Protein AF-A0A848NV27-F1 (afdb_monomer_lite)

pLDDT: mean 81.57, std 11.34, range [54.97, 93.75]

Secondary structure (DSSP, 8-state):
-HHHHHHHTT--S-EEEEEETTEEEEEETTSHHHHHHHHHHHHHGGGEEEEEEE-TT--HHHHHHHHHHHT-

Structure (mmCIF, N/CA/C/O backbone):
data_AF-A0A848NV27-F1
#
_entry.id   AF-A0A848NV27-F1
#
loop_
_atom_site.group_PDB
_atom_site.id
_atom_site.type_symbol
_atom_site.label_atom_id
_atom_site.label_alt_id
_atom_site.label_comp_id
_atom_site.label_asym_id
_atom_site.label_entity_id
_atom_site.label_seq_id
_atom_site.pdbx_PDB_ins_code
_atom_site.Cartn_x
_atom_site.Cartn_y
_atom_site.Cartn_z
_atom_site.occupancy
_atom_site.B_iso_or_equiv
_atom_site.auth_seq_id
_atom_site.auth_comp_id
_atom_site.auth_asym_id
_atom_site.auth_atom_id
_atom_site.pdbx_PDB_model_num
ATOM 1 N N . MET A 1 1 ? -10.628 -0.647 -7.051 1.00 55.34 1 MET A N 1
ATOM 2 C CA . MET A 1 1 ? -9.937 -1.828 -7.620 1.00 55.34 1 MET A CA 1
ATOM 3 C C . MET A 1 1 ? -9.269 -1.541 -8.971 1.00 55.34 1 MET A C 1
ATOM 5 O O . MET A 1 1 ? -8.048 -1.484 -8.992 1.00 55.34 1 MET A O 1
ATOM 9 N N . ALA A 1 2 ? -9.997 -1.219 -10.052 1.00 56.12 2 ALA A N 1
ATOM 10 C CA . ALA A 1 2 ? -9.429 -1.072 -11.414 1.00 56.12 2 ALA A CA 1
ATOM 11 C C . ALA A 1 2 ? -8.212 -0.116 -11.573 1.00 56.12 2 ALA A C 1
ATOM 13 O O . ALA A 1 2 ? -7.366 -0.303 -12.444 1.00 56.12 2 ALA A O 1
ATOM 14 N N . ARG A 1 3 ? -8.081 0.915 -10.720 1.00 60.44 3 ARG A N 1
ATOM 15 C CA . ARG 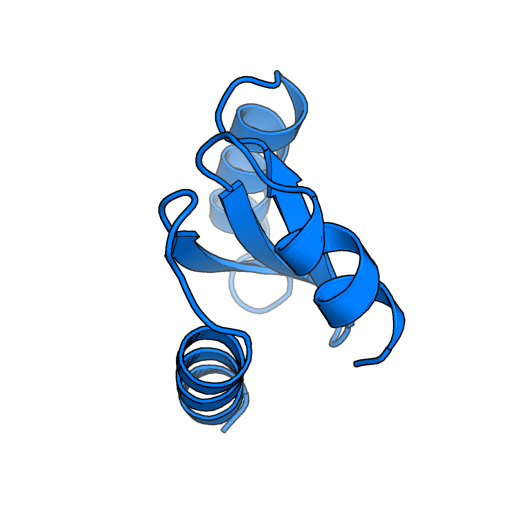A 1 3 ? -6.927 1.842 -10.719 1.00 60.44 3 ARG A CA 1
ATOM 16 C C . ARG A 1 3 ? -5.642 1.258 -10.118 1.00 60.44 3 ARG A C 1
ATOM 18 O O . ARG A 1 3 ? -4.564 1.735 -10.465 1.00 60.44 3 ARG A O 1
ATOM 25 N N . ILE A 1 4 ? -5.749 0.290 -9.207 1.00 63.47 4 ILE A N 1
ATOM 26 C CA . ILE A 1 4 ? -4.595 -0.355 -8.559 1.00 63.47 4 ILE A CA 1
ATOM 27 C C . ILE A 1 4 ? -4.021 -1.412 -9.508 1.00 63.47 4 ILE A C 1
ATOM 29 O O . ILE A 1 4 ? -2.829 -1.379 -9.793 1.00 63.47 4 ILE A O 1
ATOM 33 N N . GLU A 1 5 ? -4.882 -2.231 -10.115 1.00 61.06 5 GLU A N 1
ATOM 34 C CA . GLU A 1 5 ? -4.522 -3.232 -11.134 1.00 61.06 5 GLU A CA 1
ATOM 35 C C . GLU A 1 5 ? -3.728 -2.639 -12.306 1.00 61.06 5 GLU A C 1
ATOM 37 O O . GLU A 1 5 ? -2.637 -3.108 -12.631 1.00 61.06 5 GLU A O 1
ATOM 42 N N . ALA A 1 6 ? -4.213 -1.539 -12.893 1.00 59.94 6 ALA A N 1
ATOM 43 C CA . ALA A 1 6 ? -3.535 -0.878 -14.011 1.00 59.94 6 ALA A CA 1
ATOM 44 C C . ALA A 1 6 ? -2.156 -0.291 -13.640 1.00 59.94 6 ALA A C 1
ATOM 46 O O . ALA A 1 6 ? -1.310 -0.081 -14.514 1.00 59.94 6 ALA A O 1
ATOM 47 N N . ARG A 1 7 ? -1.926 0.005 -12.353 1.00 60.03 7 ARG A N 1
ATOM 48 C CA . ARG A 1 7 ? -0.659 0.556 -11.845 1.00 60.03 7 ARG A CA 1
ATOM 49 C C . ARG A 1 7 ? 0.316 -0.540 -11.420 1.00 60.03 7 ARG A C 1
ATOM 51 O O . ARG A 1 7 ? 1.512 -0.351 -11.618 1.00 60.03 7 ARG A O 1
ATOM 58 N N . LEU A 1 8 ? -0.187 -1.672 -10.928 1.00 59.78 8 LEU A N 1
ATOM 59 C CA . LEU A 1 8 ? 0.597 -2.864 -10.595 1.00 59.78 8 LEU A CA 1
ATOM 60 C C . LEU A 1 8 ? 1.278 -3.463 -11.825 1.00 59.78 8 LEU A C 1
ATOM 62 O O . LEU A 1 8 ? 2.485 -3.668 -11.809 1.00 59.78 8 LEU A O 1
ATOM 66 N N . TYR A 1 9 ? 0.552 -3.618 -12.937 1.00 54.97 9 TYR A N 1
ATOM 67 C CA . TYR A 1 9 ? 1.096 -4.219 -14.167 1.00 54.97 9 TYR A CA 1
ATOM 68 C C . TYR A 1 9 ? 2.278 -3.435 -14.784 1.00 54.97 9 TYR A C 1
ATOM 70 O O . TYR A 1 9 ? 2.989 -3.930 -15.656 1.00 54.97 9 TYR A O 1
ATOM 78 N N . ARG A 1 10 ? 2.502 -2.186 -14.351 1.00 58.06 10 ARG A N 1
ATOM 79 C CA . ARG A 1 10 ? 3.606 -1.325 -14.809 1.00 58.06 10 ARG A CA 1
ATOM 80 C C . ARG A 1 10 ? 4.681 -1.090 -13.748 1.00 58.06 10 ARG A C 1
ATOM 82 O O . ARG A 1 10 ? 5.673 -0.425 -14.052 1.00 58.06 10 ARG A O 1
ATOM 89 N N . ALA A 1 11 ? 4.495 -1.578 -12.524 1.00 58.72 11 ALA A N 1
ATOM 90 C CA . ALA A 1 11 ? 5.435 -1.352 -11.439 1.00 58.72 11 ALA A CA 1
ATOM 91 C C . ALA A 1 11 ? 6.691 -2.207 -11.660 1.00 58.72 11 ALA A C 1
ATOM 93 O O . ALA A 1 11 ? 6.713 -3.395 -11.379 1.00 58.72 11 ALA A O 1
ATOM 94 N N . ARG A 1 12 ? 7.759 -1.594 -12.183 1.00 69.12 12 ARG A N 1
ATOM 95 C CA . ARG A 1 12 ? 9.108 -2.194 -12.251 1.00 69.12 12 ARG A CA 1
ATOM 96 C C . ARG A 1 12 ? 9.948 -1.878 -11.009 1.00 69.12 12 ARG A C 1
ATOM 98 O O . ARG A 1 12 ? 11.159 -2.063 -11.013 1.00 69.12 12 ARG A O 1
ATOM 105 N N . GLU A 1 13 ? 9.315 -1.334 -9.978 1.00 77.31 13 GLU A N 1
ATOM 106 C CA . GLU A 1 13 ? 9.946 -0.854 -8.754 1.00 77.31 13 GLU A CA 1
ATOM 107 C C . GLU A 1 13 ? 9.027 -1.124 -7.550 1.00 77.31 13 GLU A C 1
ATOM 109 O O . GLU A 1 13 ? 7.806 -1.169 -7.737 1.00 77.31 13 GLU A O 1
ATOM 114 N N . PRO A 1 14 ? 9.582 -1.287 -6.332 1.00 87.00 14 PRO A N 1
ATOM 115 C CA . PRO A 1 14 ? 8.782 -1.539 -5.139 1.00 87.00 14 PRO A CA 1
ATOM 116 C C . 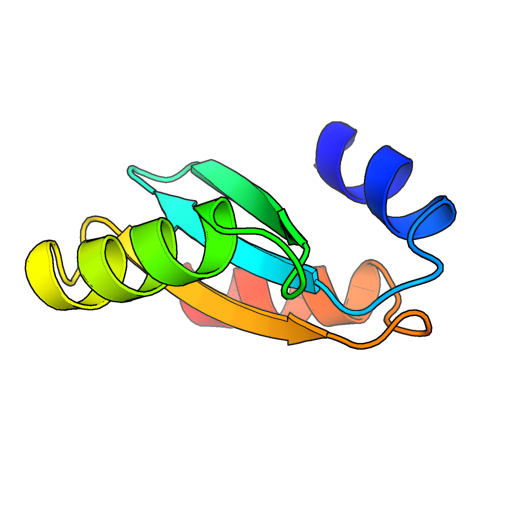PRO A 1 14 ? 7.785 -0.413 -4.835 1.00 87.00 14 PRO A C 1
ATOM 118 O O . PRO A 1 14 ? 8.046 0.780 -5.048 1.00 87.00 14 PRO A O 1
ATOM 121 N N . PHE A 1 15 ? 6.636 -0.786 -4.285 1.00 88.69 15 PHE A N 1
ATOM 122 C CA . PHE A 1 15 ? 5.556 0.132 -3.949 1.00 88.69 15 PHE A CA 1
ATOM 123 C C . PHE A 1 15 ? 4.908 -0.235 -2.617 1.00 88.69 15 PHE A C 1
ATOM 125 O O . PHE A 1 15 ? 4.913 -1.377 -2.184 1.00 88.69 15 PHE A O 1
ATOM 132 N N . ALA A 1 16 ? 4.328 0.760 -1.967 1.00 91.44 16 ALA A N 1
ATOM 133 C CA . ALA A 1 16 ? 3.543 0.617 -0.760 1.00 91.44 16 ALA A CA 1
ATOM 134 C C . ALA A 1 16 ? 2.067 0.868 -1.063 1.00 91.44 16 ALA A C 1
ATOM 136 O O . ALA A 1 16 ? 1.724 1.731 -1.884 1.00 91.44 16 ALA A O 1
ATOM 137 N N . VAL A 1 17 ? 1.203 0.130 -0.377 1.00 91.38 17 VAL A N 1
ATOM 138 C CA . VAL A 1 17 ? -0.243 0.339 -0.395 1.00 91.38 17 VAL A CA 1
ATOM 139 C C . VAL A 1 17 ? -0.655 0.975 0.922 1.00 91.38 17 VAL A C 1
ATOM 141 O O . VAL A 1 17 ? -0.292 0.509 2.002 1.00 91.38 17 VAL A O 1
ATOM 144 N N . PHE A 1 18 ? -1.419 2.052 0.814 1.00 91.38 18 PHE A N 1
ATOM 145 C CA . PHE A 1 18 ? -1.988 2.772 1.942 1.00 91.38 18 PHE A CA 1
ATOM 146 C C . PHE A 1 18 ? -3.506 2.775 1.827 1.00 91.38 18 PHE A C 1
ATOM 148 O O . PHE A 1 18 ? -4.043 2.843 0.719 1.00 91.38 18 PHE A 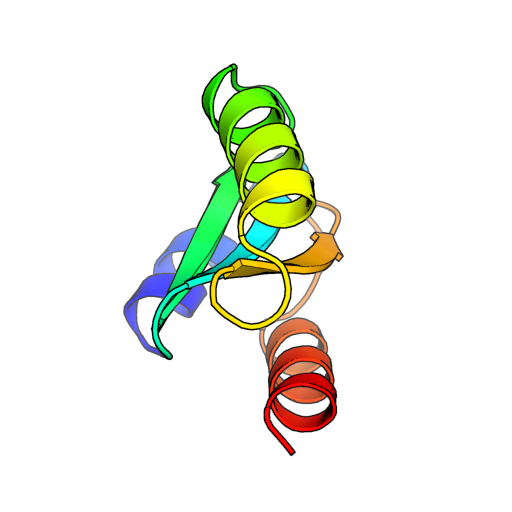O 1
ATOM 155 N N . VAL A 1 19 ? -4.178 2.764 2.973 1.00 89.69 19 VAL A N 1
ATOM 156 C CA . VAL A 1 19 ? -5.609 3.046 3.091 1.00 89.69 19 VAL A CA 1
ATOM 157 C C . VAL A 1 19 ? -5.763 4.376 3.808 1.00 89.69 19 VAL A C 1
ATOM 159 O O . VAL A 1 19 ? -5.168 4.600 4.864 1.00 89.69 19 VAL A O 1
ATOM 162 N N . ARG A 1 20 ? -6.564 5.268 3.232 1.00 88.25 20 ARG A N 1
ATOM 163 C CA . ARG A 1 20 ? -6.901 6.564 3.817 1.00 88.25 20 ARG A CA 1
ATOM 164 C C . ARG A 1 20 ? -8.385 6.816 3.667 1.00 88.25 20 ARG A C 1
ATOM 166 O O . ARG A 1 20 ? -8.891 6.776 2.554 1.00 88.25 20 ARG A O 1
ATOM 173 N N . ASP A 1 21 ? -9.046 7.124 4.780 1.00 84.81 21 ASP A N 1
ATOM 174 C CA . ASP A 1 21 ? -10.481 7.439 4.807 1.00 84.81 21 ASP A CA 1
ATOM 175 C C . ASP A 1 21 ? -11.342 6.387 4.044 1.00 84.81 21 ASP A C 1
ATOM 177 O O . ASP A 1 21 ? -12.374 6.717 3.472 1.00 84.81 21 ASP A O 1
ATOM 181 N N . GLY A 1 22 ? -10.909 5.114 4.027 1.00 83.00 22 GLY A N 1
ATOM 182 C CA . GLY 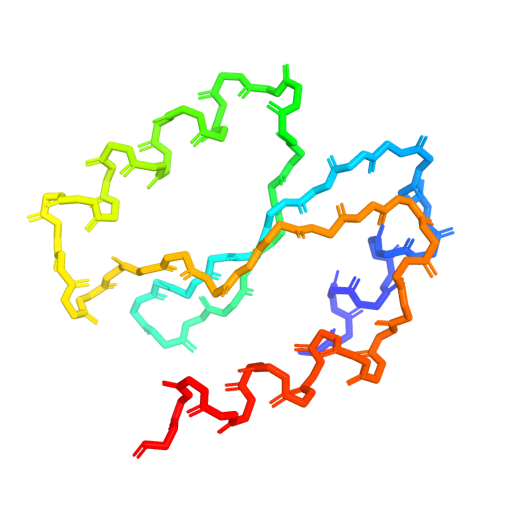A 1 22 ? -11.572 4.000 3.326 1.00 83.00 22 GLY A CA 1
ATOM 183 C C . GLY A 1 22 ? -11.100 3.737 1.889 1.00 83.00 22 GLY A C 1
ATOM 184 O O . GLY A 1 22 ? -11.437 2.702 1.318 1.00 83.00 22 GLY A O 1
ATOM 185 N N . ASP A 1 23 ? -10.273 4.614 1.316 1.00 85.94 23 ASP A N 1
ATOM 186 C CA . ASP A 1 23 ? -9.746 4.470 -0.039 1.00 85.94 23 ASP A CA 1
ATOM 187 C C . ASP A 1 23 ? -8.320 3.910 -0.048 1.00 85.94 23 ASP A C 1
ATOM 189 O O . ASP A 1 23 ? -7.410 4.447 0.590 1.00 85.94 23 ASP A O 1
ATOM 193 N N . ALA A 1 24 ? -8.105 2.858 -0.841 1.00 87.06 24 ALA A N 1
ATOM 194 C CA . ALA A 1 24 ? -6.787 2.274 -1.067 1.00 87.06 24 ALA A CA 1
ATOM 195 C C . ALA A 1 24 ? -6.052 2.957 -2.233 1.00 87.06 24 ALA A C 1
ATOM 197 O O . ALA A 1 24 ? -6.611 3.169 -3.316 1.00 87.06 24 ALA A O 1
ATOM 198 N N . PHE A 1 25 ? -4.766 3.256 -2.049 1.00 87.38 25 PHE A N 1
ATOM 199 C CA . PHE A 1 25 ? -3.917 3.842 -3.084 1.00 87.38 25 PHE A CA 1
ATOM 200 C C . PHE A 1 25 ? -2.468 3.347 -3.011 1.00 87.38 25 PHE A C 1
ATOM 202 O O . PHE A 1 25 ? -1.977 2.915 -1.973 1.00 87.38 25 PHE A O 1
ATOM 209 N N . LEU A 1 26 ? -1.781 3.427 -4.155 1.00 88.62 26 LEU A N 1
ATOM 210 C CA . LEU A 1 26 ? -0.419 2.929 -4.347 1.00 88.62 26 LEU A CA 1
ATOM 211 C C . LEU A 1 26 ? 0.584 4.081 -4.437 1.00 88.62 26 LEU A C 1
ATOM 213 O O . LEU A 1 26 ? 0.409 5.021 -5.229 1.00 88.62 26 LEU A O 1
ATOM 217 N N . VAL A 1 27 ? 1.676 3.959 -3.685 1.00 89.25 27 VAL A N 1
ATOM 218 C CA . VAL A 1 27 ? 2.782 4.918 -3.639 1.00 89.25 27 VAL A CA 1
ATOM 219 C C . VAL A 1 27 ? 4.101 4.194 -3.871 1.00 89.25 27 VAL A C 1
ATOM 221 O O . VAL A 1 27 ? 4.391 3.195 -3.234 1.00 89.25 27 VAL A O 1
ATOM 224 N N . ARG A 1 28 ? 4.941 4.710 -4.764 1.00 89.38 28 ARG A N 1
ATOM 225 C CA . ARG A 1 28 ? 6.280 4.151 -4.992 1.00 89.38 28 ARG A CA 1
ATOM 226 C C . ARG A 1 28 ? 7.203 4.456 -3.820 1.00 89.38 28 ARG A C 1
ATOM 228 O O . ARG A 1 28 ? 7.282 5.618 -3.409 1.00 89.38 28 ARG A O 1
ATOM 235 N N . THR A 1 29 ? 7.942 3.459 -3.341 1.00 88.81 29 THR A N 1
ATOM 236 C CA . THR A 1 29 ? 8.804 3.604 -2.153 1.00 88.81 29 THR A CA 1
ATOM 237 C C . THR A 1 29 ? 9.988 4.544 -2.385 1.00 88.81 29 THR A C 1
ATOM 239 O O . THR A 1 29 ? 10.449 5.196 -1.454 1.00 88.81 29 THR A O 1
ATOM 242 N N . SER A 1 30 ? 10.424 4.693 -3.639 1.00 87.62 30 SER A N 1
ATOM 243 C CA . SER A 1 30 ? 11.505 5.590 -4.070 1.00 87.62 30 SER A CA 1
ATOM 244 C C . SER A 1 30 ? 11.160 7.085 -3.983 1.00 87.62 30 SER A C 1
ATOM 246 O O . SER A 1 30 ? 12.022 7.943 -4.176 1.00 87.62 30 SER A O 1
ATOM 248 N N . THR A 1 31 ? 9.899 7.436 -3.715 1.00 88.62 31 THR A N 1
ATOM 249 C CA . THR A 1 31 ? 9.418 8.820 -3.797 1.00 88.62 31 THR A CA 1
ATOM 250 C C . THR A 1 31 ? 9.303 9.489 -2.430 1.00 88.62 31 THR A C 1
ATOM 252 O O . THR A 1 31 ? 8.958 8.859 -1.436 1.00 88.62 31 THR A O 1
ATOM 255 N N . LYS A 1 32 ? 9.462 10.821 -2.383 1.00 91.94 32 LYS A N 1
ATOM 256 C CA . LYS A 1 32 ? 9.164 11.619 -1.172 1.00 91.94 32 LYS A CA 1
ATOM 257 C C . LYS A 1 32 ? 7.719 11.448 -0.683 1.00 91.94 32 LYS A C 1
ATOM 259 O O . LYS A 1 32 ? 7.445 11.634 0.498 1.00 91.94 32 LYS A O 1
ATOM 264 N N . MET A 1 33 ? 6.803 11.082 -1.582 1.00 91.81 33 MET A N 1
ATOM 265 C CA . MET A 1 33 ? 5.417 10.781 -1.232 1.00 91.81 33 MET A CA 1
ATOM 266 C C . MET A 1 33 ? 5.328 9.594 -0.267 1.00 91.81 33 MET A C 1
ATOM 268 O O . MET A 1 33 ? 4.547 9.665 0.672 1.00 91.81 33 MET A O 1
ATOM 272 N N . PHE A 1 34 ? 6.160 8.560 -0.424 1.00 92.06 34 PHE A N 1
ATOM 273 C CA . PHE A 1 34 ? 6.186 7.425 0.502 1.00 92.06 34 PHE A CA 1
ATOM 274 C C . PHE A 1 34 ? 6.536 7.864 1.928 1.00 92.06 34 PHE A C 1
ATOM 276 O O . PHE A 1 34 ? 5.787 7.581 2.857 1.00 92.06 34 PHE A O 1
ATOM 283 N N . ALA A 1 35 ? 7.607 8.643 2.096 1.00 92.62 35 ALA A N 1
ATOM 284 C CA . ALA A 1 35 ? 8.000 9.161 3.408 1.00 92.62 35 ALA A CA 1
ATOM 285 C C . ALA A 1 35 ? 6.896 10.020 4.056 1.00 92.62 35 ALA A C 1
ATOM 287 O O . ALA A 1 35 ? 6.630 9.897 5.254 1.00 92.62 35 ALA A O 1
ATOM 288 N N . ASN A 1 36 ? 6.219 10.856 3.261 1.00 93.75 36 ASN A N 1
ATOM 289 C CA . ASN A 1 36 ? 5.110 11.680 3.739 1.00 93.75 36 ASN A CA 1
ATOM 290 C C . ASN A 1 36 ? 3.920 10.836 4.206 1.00 93.75 36 ASN A C 1
ATOM 292 O O . ASN A 1 36 ? 3.323 11.151 5.234 1.00 93.75 36 ASN A O 1
ATOM 296 N N . GLU A 1 37 ? 3.582 9.776 3.474 1.00 91.81 37 GLU A N 1
ATOM 297 C CA . GLU A 1 37 ? 2.461 8.904 3.821 1.00 91.81 37 GLU A CA 1
ATOM 298 C C . GLU A 1 37 ? 2.785 7.988 5.006 1.00 91.81 37 GLU A C 1
ATOM 300 O O . GLU A 1 37 ? 1.927 7.798 5.861 1.00 91.81 37 GLU A O 1
ATOM 305 N N . CYS A 1 38 ? 4.035 7.547 5.175 1.00 91.12 38 CYS A N 1
ATOM 306 C CA . CYS A 1 38 ? 4.476 6.889 6.411 1.00 91.12 38 CYS A CA 1
ATOM 307 C C . CYS A 1 38 ? 4.329 7.814 7.629 1.00 91.12 38 CYS A C 1
ATOM 309 O O . CYS A 1 38 ? 3.756 7.427 8.649 1.00 91.12 38 CYS A O 1
ATOM 311 N N . ALA A 1 39 ? 4.794 9.064 7.520 1.00 91.19 39 ALA A N 1
ATOM 312 C CA . ALA A 1 39 ? 4.645 10.049 8.591 1.00 91.19 39 ALA A CA 1
ATOM 313 C C . ALA A 1 39 ? 3.170 10.383 8.866 1.00 91.19 39 ALA A C 1
ATOM 315 O O . ALA A 1 39 ? 2.782 10.610 10.013 1.00 91.19 39 ALA A O 1
ATOM 316 N N . ARG A 1 40 ? 2.333 10.414 7.823 1.00 88.94 40 ARG A N 1
ATOM 317 C CA . ARG A 1 40 ? 0.887 10.616 7.945 1.00 88.94 40 ARG A CA 1
ATOM 318 C C . ARG A 1 40 ? 0.223 9.440 8.650 1.00 88.94 40 ARG A C 1
ATOM 320 O O . ARG A 1 40 ? -0.552 9.683 9.571 1.00 88.94 40 ARG A O 1
ATOM 327 N N . ALA A 1 41 ? 0.543 8.211 8.257 1.00 88.25 41 ALA A N 1
ATOM 328 C CA . ALA A 1 41 ? -0.011 7.005 8.856 1.00 88.25 41 ALA A CA 1
ATOM 329 C C . ALA A 1 41 ? 0.304 6.933 10.357 1.00 88.25 41 ALA A C 1
ATOM 331 O O . ALA A 1 41 ? -0.587 6.721 11.176 1.00 88.25 41 ALA A O 1
ATOM 33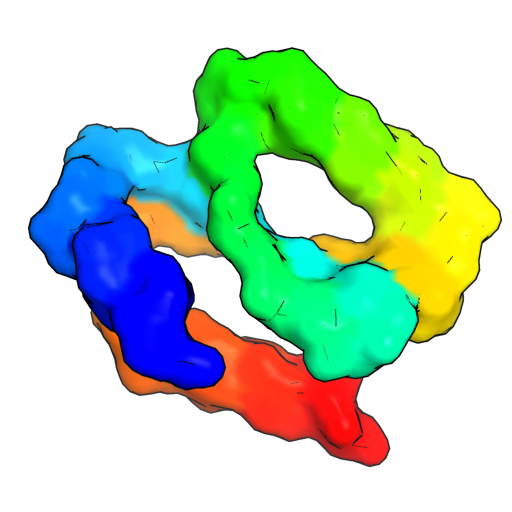2 N N . ALA A 1 42 ? 1.544 7.259 10.735 1.00 87.06 42 ALA A N 1
ATOM 333 C CA . ALA A 1 42 ? 1.950 7.344 12.136 1.00 87.06 42 ALA A CA 1
ATOM 334 C C . ALA A 1 42 ? 1.181 8.414 12.941 1.00 87.06 42 ALA A C 1
ATOM 336 O O . ALA A 1 42 ? 0.986 8.255 14.141 1.00 87.06 42 ALA A O 1
ATOM 337 N N . ARG A 1 43 ? 0.744 9.510 12.302 1.00 89.06 43 ARG A N 1
ATOM 338 C CA . ARG A 1 43 ? 0.021 10.614 12.965 1.00 89.06 43 ARG A CA 1
ATOM 339 C C . ARG A 1 43 ? -1.488 10.410 13.040 1.00 89.06 43 ARG A C 1
ATOM 341 O O . ARG A 1 43 ? -2.103 10.844 14.006 1.00 89.06 43 ARG A O 1
ATOM 348 N N . LEU A 1 44 ? -2.091 9.849 11.993 1.00 84.50 44 LEU A N 1
ATOM 349 C CA . LEU A 1 44 ? -3.548 9.769 11.842 1.00 84.50 44 LEU A CA 1
ATOM 350 C C . LEU A 1 44 ? -4.133 8.424 12.290 1.00 84.50 44 LEU A C 1
ATOM 352 O O . LEU A 1 44 ? -5.357 8.311 12.386 1.00 84.50 44 LEU A O 1
ATOM 356 N N . GLY A 1 45 ? -3.288 7.430 12.580 1.00 77.94 45 GLY A N 1
ATOM 357 C CA . GLY A 1 45 ? -3.700 6.153 13.158 1.00 77.94 45 GLY A CA 1
ATOM 358 C C . GLY A 1 45 ? -4.762 5.452 12.311 1.00 77.94 45 GLY A C 1
ATOM 359 O O . GLY A 1 45 ? -4.571 5.210 11.126 1.00 77.94 45 GLY A O 1
ATOM 360 N N . THR A 1 46 ? -5.924 5.164 12.894 1.00 76.44 46 THR A N 1
ATOM 361 C CA . THR A 1 46 ? -7.007 4.420 12.223 1.00 76.44 46 THR A CA 1
ATOM 362 C C . THR A 1 46 ? -7.546 5.092 10.956 1.00 76.44 46 THR A C 1
ATOM 364 O O . THR A 1 46 ? -8.116 4.415 10.106 1.00 76.44 46 THR A O 1
ATOM 367 N N . ARG A 1 47 ? -7.339 6.405 10.776 1.00 81.38 47 ARG A N 1
ATOM 368 C CA . ARG A 1 47 ? -7.792 7.142 9.581 1.00 81.38 47 ARG A CA 1
ATOM 369 C C . ARG A 1 47 ? -6.849 7.018 8.384 1.00 81.38 47 ARG A C 1
ATOM 371 O O . ARG A 1 47 ? -7.234 7.360 7.265 1.00 81.38 47 ARG A O 1
ATOM 378 N N . SER A 1 48 ? -5.612 6.586 8.614 1.00 86.50 48 SER A N 1
ATOM 379 C CA . SER A 1 48 ? -4.608 6.409 7.571 1.00 86.50 48 SER A CA 1
ATOM 380 C C . SER A 1 48 ? -3.595 5.367 8.020 1.00 86.50 48 SER A C 1
ATOM 382 O O . SER A 1 48 ? -2.865 5.607 8.974 1.00 86.50 48 SER A O 1
ATOM 384 N N . HIS A 1 49 ? -3.484 4.251 7.313 1.00 89.31 49 HIS A N 1
ATOM 385 C CA . HIS A 1 49 ? -2.499 3.224 7.643 1.00 89.31 49 HIS A CA 1
ATOM 386 C C . HIS A 1 49 ? -1.853 2.640 6.389 1.00 89.31 49 HIS A C 1
ATOM 388 O O . HIS A 1 49 ? -2.396 2.709 5.285 1.00 89.31 49 HIS A O 1
ATOM 394 N N . MET A 1 50 ? -0.647 2.108 6.568 1.00 91.31 50 MET A N 1
ATOM 395 C CA . MET A 1 50 ? 0.051 1.345 5.542 1.00 91.31 50 MET A CA 1
ATOM 396 C C . MET A 1 50 ? -0.384 -0.111 5.659 1.00 91.31 50 MET A C 1
ATOM 398 O O . MET A 1 50 ? -0.313 -0.676 6.746 1.00 91.31 50 MET A O 1
ATOM 402 N N . VAL A 1 51 ? -0.822 -0.688 4.547 1.00 90.38 51 VAL A N 1
ATOM 403 C CA . VAL A 1 51 ? -1.220 -2.098 4.462 1.00 90.38 51 VAL A CA 1
ATOM 404 C C . VAL A 1 51 ? 0.024 -2.963 4.305 1.00 90.38 51 VAL A C 1
ATOM 406 O O . VAL A 1 51 ? 0.249 -3.889 5.072 1.00 90.38 51 VAL A O 1
ATOM 409 N N . GLY A 1 52 ? 0.887 -2.600 3.355 1.00 90.25 52 GLY A N 1
ATOM 410 C CA . GLY A 1 52 ? 2.085 -3.370 3.057 1.00 90.25 52 GLY A CA 1
ATOM 411 C C . GLY A 1 52 ? 3.005 -2.684 2.058 1.00 90.25 52 GLY A C 1
ATOM 412 O O . GLY A 1 52 ? 2.628 -1.712 1.392 1.00 90.25 52 GLY A O 1
ATOM 413 N N . VAL A 1 53 ? 4.228 -3.206 1.973 1.00 91.12 53 VAL A N 1
ATOM 414 C CA . VAL A 1 53 ? 5.216 -2.868 0.947 1.00 91.12 53 VAL A CA 1
ATOM 415 C C . VAL A 1 53 ? 5.461 -4.112 0.114 1.00 91.12 53 VAL A C 1
ATOM 417 O O . VAL A 1 53 ? 5.747 -5.179 0.647 1.00 91.12 53 VAL A O 1
ATOM 420 N N . TYR A 1 54 ? 5.376 -3.942 -1.193 1.00 89.25 54 TYR A N 1
ATOM 421 C CA . TYR A 1 54 ? 5.418 -4.999 -2.177 1.00 89.25 54 TYR A CA 1
ATOM 422 C C . TYR A 1 54 ? 6.548 -4.720 -3.160 1.00 89.25 54 TYR A C 1
ATOM 424 O O . TYR A 1 54 ? 6.844 -3.567 -3.497 1.00 89.25 54 TYR A O 1
ATOM 432 N N . ASP A 1 55 ? 7.196 -5.781 -3.616 1.00 85.38 55 ASP A N 1
ATOM 433 C CA . ASP A 1 55 ? 8.163 -5.683 -4.696 1.00 85.38 55 ASP A CA 1
ATOM 434 C C . ASP A 1 55 ? 7.465 -5.580 -6.065 1.00 85.38 55 ASP A C 1
ATOM 436 O O . ASP A 1 55 ? 6.240 -5.555 -6.184 1.00 85.38 55 ASP A O 1
ATOM 440 N N . ALA A 1 56 ? 8.268 -5.497 -7.124 1.00 76.88 56 ALA A N 1
ATOM 441 C CA . ALA A 1 56 ? 7.774 -5.396 -8.495 1.00 76.88 56 ALA A CA 1
ATOM 442 C C . ALA A 1 56 ? 7.093 -6.684 -9.015 1.00 76.88 56 ALA A C 1
ATOM 444 O O . ALA A 1 56 ? 6.537 -6.671 -10.111 1.00 76.88 56 ALA A O 1
ATOM 445 N N . GLN A 1 57 ? 7.177 -7.798 -8.282 1.00 80.00 57 GLN A N 1
ATOM 446 C CA . GLN A 1 57 ? 6.626 -9.100 -8.670 1.00 80.00 57 GLN A CA 1
ATOM 447 C C . GLN A 1 57 ? 5.291 -9.407 -7.983 1.00 80.00 57 GLN A C 1
ATOM 449 O O . GLN A 1 57 ? 4.637 -10.386 -8.343 1.00 80.00 57 GLN A O 1
ATOM 454 N N . ALA A 1 58 ? 4.863 -8.579 -7.027 1.00 82.69 58 ALA A N 1
ATOM 455 C CA . ALA A 1 58 ? 3.609 -8.779 -6.321 1.00 82.69 58 ALA A CA 1
ATOM 456 C C . ALA A 1 58 ? 2.398 -8.782 -7.266 1.00 82.69 58 ALA A C 1
ATOM 458 O O . ALA A 1 58 ? 2.205 -7.885 -8.094 1.00 82.69 58 ALA A O 1
ATOM 459 N N . THR A 1 59 ? 1.556 -9.803 -7.110 1.00 82.00 59 THR A N 1
ATOM 460 C CA . THR A 1 59 ? 0.314 -9.948 -7.869 1.00 82.00 59 THR A CA 1
ATOM 461 C C . THR A 1 59 ? -0.806 -9.123 -7.238 1.00 82.00 59 THR A C 1
ATOM 463 O O . THR A 1 59 ? -0.765 -8.778 -6.055 1.00 82.00 59 THR A O 1
ATOM 466 N N . ILE A 1 60 ? -1.840 -8.813 -8.028 1.00 80.69 60 ILE A N 1
ATOM 467 C CA . ILE A 1 60 ? -3.035 -8.143 -7.500 1.00 80.69 60 ILE A CA 1
ATOM 468 C C . ILE A 1 60 ? -3.710 -8.973 -6.405 1.00 80.69 60 ILE A C 1
ATOM 470 O O . ILE A 1 60 ? -4.209 -8.390 -5.450 1.00 80.69 60 ILE A O 1
ATOM 474 N N . ASP A 1 61 ? -3.696 -10.302 -6.517 1.00 84.50 61 ASP A N 1
ATOM 475 C CA . ASP A 1 61 ? -4.360 -11.186 -5.558 1.00 84.50 61 ASP A CA 1
ATOM 476 C C . ASP A 1 61 ? -3.720 -11.079 -4.170 1.00 84.50 61 ASP A C 1
ATOM 478 O O . ASP A 1 61 ? -4.428 -10.854 -3.198 1.00 84.50 61 ASP A O 1
ATOM 482 N N . VAL A 1 62 ? -2.383 -11.069 -4.090 1.00 85.06 62 VAL A N 1
ATOM 483 C CA . VAL A 1 62 ? -1.660 -10.864 -2.820 1.00 85.06 62 VAL A CA 1
ATOM 484 C C . VAL A 1 62 ? -2.019 -9.516 -2.189 1.00 85.06 62 VAL A C 1
ATOM 486 O O . VAL A 1 62 ? -2.304 -9.430 -0.999 1.00 85.06 62 VAL A O 1
ATOM 489 N N . VAL A 1 63 ? -2.058 -8.451 -2.994 1.00 85.00 63 VAL A N 1
ATOM 490 C CA . VAL A 1 63 ? -2.426 -7.112 -2.508 1.00 85.00 63 VAL A CA 1
ATOM 491 C C . VAL A 1 63 ? -3.887 -7.063 -2.043 1.00 85.00 63 VAL A C 1
ATOM 493 O O . VAL A 1 63 ? -4.212 -6.341 -1.101 1.00 85.00 63 VAL A O 1
ATOM 496 N N . ARG A 1 64 ? -4.785 -7.798 -2.708 1.00 85.81 64 ARG A N 1
ATOM 497 C CA . ARG A 1 64 ? -6.203 -7.876 -2.341 1.00 85.81 64 ARG A CA 1
ATOM 498 C C . ARG A 1 64 ? -6.414 -8.646 -1.046 1.00 85.81 64 ARG A C 1
ATOM 500 O O . ARG A 1 64 ? -7.151 -8.144 -0.205 1.00 85.81 64 ARG A O 1
ATOM 507 N N . ASP A 1 65 ? -5.762 -9.789 -0.881 1.00 86.62 65 ASP A N 1
ATOM 508 C CA . ASP A 1 65 ? -5.866 -10.606 0.331 1.00 86.62 65 ASP A CA 1
ATOM 509 C C . ASP A 1 65 ? -5.431 -9.802 1.566 1.00 86.62 65 ASP A C 1
ATOM 511 O O . ASP A 1 65 ? -6.146 -9.756 2.570 1.00 86.62 65 ASP A O 1
ATOM 515 N N . ASP A 1 66 ? -4.319 -9.069 1.461 1.00 86.31 66 ASP A N 1
ATOM 516 C CA . ASP A 1 66 ? -3.852 -8.179 2.528 1.00 86.31 66 ASP A CA 1
ATOM 517 C C . ASP A 1 66 ? -4.836 -7.028 2.795 1.00 86.31 66 ASP A C 1
ATOM 519 O O . ASP A 1 66 ? -5.126 -6.706 3.947 1.00 86.31 66 ASP A O 1
ATOM 523 N N . LEU A 1 67 ? -5.396 -6.410 1.748 1.00 84.06 67 LEU A N 1
ATOM 524 C CA . LEU A 1 67 ? -6.412 -5.363 1.905 1.00 84.06 67 LEU A CA 1
ATOM 525 C C . LEU A 1 67 ? -7.676 -5.882 2.603 1.00 84.06 67 LEU A C 1
ATOM 527 O O . LEU A 1 67 ? -8.242 -5.180 3.438 1.00 84.06 67 LEU A O 1
ATOM 531 N N . GLU A 1 68 ? -8.128 -7.091 2.276 1.00 85.31 68 GLU A N 1
ATOM 532 C CA . GLU A 1 68 ? -9.298 -7.715 2.901 1.00 85.31 68 GLU A CA 1
ATOM 533 C C . GLU A 1 68 ? -9.040 -8.084 4.369 1.00 85.31 68 GLU A C 1
ATOM 535 O O . GLU A 1 68 ? -9.942 -7.950 5.196 1.00 85.31 68 GLU A O 1
ATOM 540 N N . LEU A 1 69 ? -7.815 -8.489 4.716 1.00 81.25 69 LEU A N 1
ATOM 541 C CA . LEU A 1 69 ? -7.395 -8.723 6.102 1.00 81.25 69 LEU A CA 1
ATOM 542 C C . LEU A 1 69 ? -7.363 -7.432 6.930 1.00 81.25 69 LEU A C 1
ATOM 544 O O . LEU A 1 69 ? -7.764 -7.452 8.091 1.00 81.25 69 LEU A O 1
ATOM 548 N N . PHE A 1 70 ? -6.905 -6.321 6.346 1.00 73.44 70 PHE A N 1
ATOM 549 C C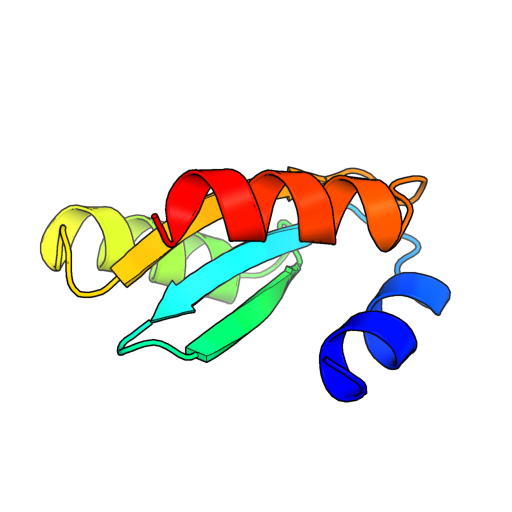A . PHE A 1 70 ? -6.775 -5.036 7.044 1.00 73.44 70 PHE A CA 1
ATOM 550 C C . PHE A 1 70 ? -8.079 -4.233 7.145 1.00 73.44 70 PHE A C 1
ATOM 552 O O . PHE A 1 70 ? -8.227 -3.433 8.066 1.00 73.44 70 PHE A O 1
ATOM 559 N N . CYS A 1 71 ? -9.014 -4.419 6.211 1.00 68.12 71 CYS A N 1
ATOM 560 C CA . CYS A 1 71 ? -10.298 -3.709 6.189 1.00 68.12 71 CYS A CA 1
ATOM 561 C C . CYS A 1 71 ? -11.441 -4.448 6.921 1.00 68.12 71 CYS A C 1
ATOM 563 O O . CYS A 1 71 ? -12.590 -4.014 6.813 1.00 68.12 71 CYS A O 1
ATOM 565 N N . ARG A 1 72 ? -11.152 -5.553 7.622 1.00 59.56 72 ARG A N 1
ATOM 566 C CA . ARG A 1 72 ? -12.089 -6.246 8.527 1.00 59.56 72 ARG A CA 1
ATOM 567 C C . ARG A 1 72 ? -12.150 -5.583 9.898 1.00 59.56 72 ARG A C 1
ATOM 569 O O . ARG A 1 72 ? -13.272 -5.539 10.448 1.00 59.56 72 ARG A O 1
#

Organism: NCBI:txid190721

Sequence (72 aa):
MARIEARLYRAREPFAVFVRDGDAFLVRTSTKMFANECARAARLGTRSHMVGVYDAQATIDVVRDDLELFCR

Foldseek 3Di:
DVVVQVVLVPDQFKWWWKAAQRDIDIGGCPDPVVVVLVVVCVVVPPRMHIQDIDGSPDDPVNVVVSVVVSVD

Radius of gyration: 11.51 Å; chains: 1; bounding box: 24×23×28 Å